Protein AF-A0A101CU79-F1 (afdb_monomer_lite)

Radius of gyration: 35.89 Å; chains: 1; bounding box: 57×27×104 Å

Foldseek 3Di:
DPPDQLQLLQVLLHDVGHSVNSVVQVPDPDDDVVVLVSSCVSVVNDSVCVVVVDVVVVCVCVQPPDPDPDDRPPPCVPPVDDVVVVVVVVVVVVVVVVVVVVVVVVVVVVVVVVVVD

Sequence (117 aa):
MLGIKQEALAFDLGNDWNQKKISMLEQKDIIEDEILNQISNSLKIPVEAFQNFDEEQAINIISNTFDNGSVGYQKNDTCTFNPIDKIVQLYDEKIALYERMLKEKDEMMVRLEKLIK

Secondary structure (DSSP, 8-state):
--S--HHHHHHHH-TT--HHHHHHHHT-S---HHHHHHHHHHHT--HHHHHT--HHHHHHHHHH---TT----------S--HHHHHHHHHHHHHHHHHHHHHHHHHHHHHHHHHH-

pLDDT: mean 76.83, std 14.25, range [44.34, 95.88]

Structure (mmCIF, N/CA/C/O backbone):
data_AF-A0A101CU79-F1
#
_entry.id   AF-A0A101CU79-F1
#
loop_
_atom_site.group_PDB
_atom_site.id
_atom_site.type_symbol
_atom_site.label_atom_id
_atom_site.label_alt_id
_atom_site.label_comp_id
_atom_site.label_asym_id
_atom_site.label_entity_id
_atom_site.label_seq_id
_atom_site.pdbx_PDB_ins_code
_atom_site.Cartn_x
_atom_site.Cartn_y
_atom_site.Cartn_z
_atom_site.occupancy
_atom_site.B_iso_or_equiv
_atom_site.auth_seq_id
_atom_site.auth_comp_id
_atom_site.auth_asym_id
_atom_site.auth_atom_id
_atom_si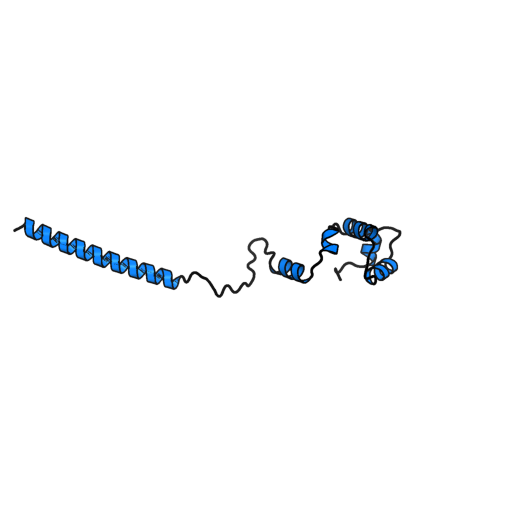te.pdbx_PDB_model_num
ATOM 1 N N . MET A 1 1 ? -4.679 -2.783 23.692 1.00 51.56 1 MET A N 1
ATOM 2 C CA . MET A 1 1 ? -5.644 -1.859 24.336 1.00 51.56 1 MET A CA 1
ATOM 3 C C . MET A 1 1 ? -5.477 -0.479 23.728 1.00 51.56 1 MET A C 1
ATOM 5 O O . MET A 1 1 ? -4.353 0.000 23.680 1.00 51.56 1 MET A O 1
ATOM 9 N N . LEU A 1 2 ? -6.567 0.136 23.266 1.00 59.44 2 LEU A N 1
ATOM 10 C CA . LEU A 1 2 ? -6.634 1.387 22.485 1.00 59.44 2 LEU A CA 1
ATOM 11 C C . LEU A 1 2 ? -6.062 2.659 23.167 1.00 59.44 2 LEU A C 1
ATOM 13 O O . LEU A 1 2 ? -6.338 3.765 22.723 1.00 59.44 2 LEU A O 1
ATOM 17 N N . GLY A 1 3 ? -5.290 2.558 24.253 1.00 63.94 3 GLY A N 1
ATOM 18 C CA . GLY A 1 3 ? -4.742 3.714 24.982 1.00 63.94 3 GLY A CA 1
ATOM 19 C C . GLY A 1 3 ? -5.789 4.580 25.700 1.00 63.94 3 GLY A C 1
ATOM 20 O O . GLY A 1 3 ? -5.436 5.567 26.342 1.00 63.94 3 GLY A O 1
ATOM 21 N N . ILE A 1 4 ? -7.069 4.209 25.621 1.00 75.44 4 ILE A N 1
ATOM 22 C CA . ILE A 1 4 ? -8.187 4.907 26.254 1.00 75.44 4 ILE A CA 1
ATOM 23 C C . ILE A 1 4 ? -8.253 4.501 27.726 1.00 75.44 4 ILE A C 1
ATOM 25 O O . ILE A 1 4 ? -8.246 3.317 28.063 1.00 75.44 4 ILE A O 1
ATOM 29 N N . LYS A 1 5 ? -8.330 5.489 28.624 1.00 81.38 5 LYS A N 1
ATOM 30 C CA . LYS A 1 5 ? -8.552 5.224 30.050 1.00 81.38 5 LYS A CA 1
ATOM 31 C C . LYS A 1 5 ? -9.977 4.702 30.245 1.00 81.38 5 LYS A C 1
ATOM 33 O O . LYS A 1 5 ? -10.925 5.364 29.834 1.00 81.38 5 LYS A O 1
ATOM 38 N N . GLN A 1 6 ? -10.127 3.572 30.938 1.00 80.19 6 GLN A N 1
ATOM 39 C CA . GLN A 1 6 ? -11.432 2.966 31.252 1.00 80.19 6 GLN A CA 1
ATOM 40 C C . GLN A 1 6 ? -12.404 3.952 31.927 1.00 80.19 6 GLN A C 1
ATOM 42 O O . GLN A 1 6 ? -13.607 3.897 31.697 1.00 80.19 6 GLN A O 1
ATOM 47 N N . GLU A 1 7 ? -11.885 4.875 32.741 1.00 81.06 7 GLU A N 1
ATOM 48 C CA . GLU A 1 7 ? -12.666 5.940 33.385 1.00 81.06 7 GLU A CA 1
ATOM 49 C C . GLU A 1 7 ? -13.256 6.937 32.380 1.00 81.06 7 GLU A C 1
ATOM 51 O O . GLU A 1 7 ? -14.395 7.364 32.547 1.00 81.06 7 GLU A O 1
ATOM 56 N N . ALA A 1 8 ? -12.507 7.282 31.327 1.00 82.06 8 ALA A N 1
ATOM 57 C CA . ALA A 1 8 ? -12.978 8.182 30.277 1.00 82.06 8 ALA A CA 1
ATOM 58 C C . ALA A 1 8 ? -14.073 7.511 29.440 1.00 82.06 8 ALA A C 1
ATOM 60 O O . ALA A 1 8 ? -15.125 8.098 29.224 1.00 82.06 8 ALA A O 1
ATOM 61 N N . LEU A 1 9 ? -13.874 6.239 29.075 1.00 81.38 9 LEU A N 1
ATOM 62 C CA . LEU A 1 9 ? -14.886 5.471 28.347 1.00 81.38 9 LEU A CA 1
ATOM 63 C C . LEU A 1 9 ? -16.179 5.314 29.161 1.00 81.38 9 LEU A C 1
ATOM 65 O O . LEU A 1 9 ? -17.272 5.464 28.627 1.00 81.38 9 LEU A O 1
ATOM 69 N N . ALA A 1 10 ? -16.063 5.047 30.464 1.00 83.81 10 ALA A N 1
ATOM 70 C CA . ALA A 1 10 ? -17.219 4.987 31.351 1.00 83.81 10 ALA A CA 1
ATOM 71 C C . ALA A 1 10 ? -17.964 6.328 31.422 1.00 83.81 10 ALA A C 1
ATOM 73 O O . ALA A 1 10 ? -19.190 6.341 31.403 1.00 83.81 10 ALA A O 1
ATOM 74 N N . PHE A 1 11 ? -17.234 7.445 31.475 1.00 82.94 11 PHE A N 1
ATOM 75 C CA . PHE A 1 11 ? -17.829 8.780 31.477 1.00 82.94 11 PHE A CA 1
ATOM 76 C C . PHE A 1 11 ? -18.609 9.059 30.186 1.00 82.94 11 PHE A C 1
ATOM 78 O O . PHE A 1 11 ? -19.743 9.533 30.250 1.00 82.94 11 PHE A O 1
ATOM 85 N N . ASP A 1 12 ? -18.046 8.703 29.031 1.00 81.69 12 ASP A N 1
ATOM 86 C CA . ASP A 1 12 ? -18.670 8.952 27.728 1.00 81.69 12 ASP A CA 1
ATOM 87 C C . ASP A 1 12 ? -19.869 8.027 27.444 1.00 81.69 12 ASP A C 1
ATOM 89 O O . ASP A 1 12 ? -20.786 8.411 26.718 1.00 81.69 12 ASP A O 1
ATOM 93 N N . LEU A 1 13 ? -19.894 6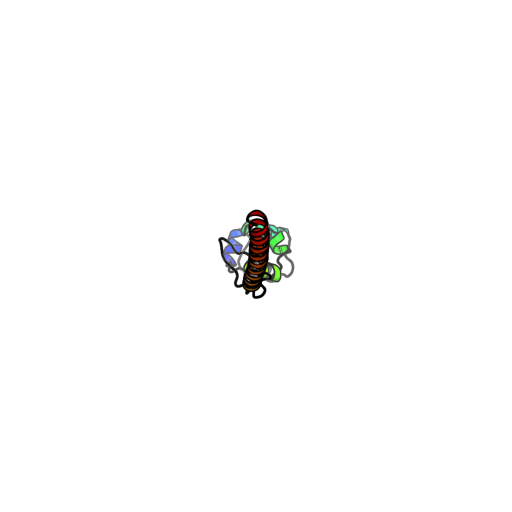.824 28.027 1.00 81.44 13 LEU A N 1
ATOM 94 C CA . LEU A 1 13 ? -21.040 5.906 27.968 1.00 81.44 13 LEU A CA 1
ATOM 95 C C . LEU A 1 13 ? -22.176 6.299 28.932 1.00 81.44 13 LEU A C 1
ATOM 97 O O . LEU A 1 13 ? -23.298 5.806 28.802 1.00 81.44 13 LEU A O 1
ATOM 101 N N . GLY A 1 14 ? -21.909 7.207 29.875 1.00 79.62 14 GLY A N 1
ATOM 102 C CA . GLY A 1 14 ? -22.894 7.804 30.774 1.00 79.62 14 GLY A CA 1
ATOM 103 C C . GLY A 1 14 ? -22.908 7.230 32.193 1.00 79.62 14 GLY A C 1
ATOM 104 O O . GLY A 1 14 ? -22.165 6.321 32.548 1.00 79.62 14 GLY A O 1
ATOM 105 N N . ASN A 1 15 ? -23.797 7.775 33.029 1.00 71.69 15 ASN A N 1
ATOM 106 C CA . ASN A 1 15 ? -23.808 7.570 34.487 1.00 71.69 15 ASN A CA 1
ATOM 107 C C . ASN A 1 15 ? -24.008 6.113 34.949 1.00 71.69 15 ASN A C 1
ATOM 109 O O . ASN A 1 15 ? -23.676 5.784 36.089 1.00 71.69 15 ASN A O 1
ATOM 113 N N . ASP A 1 16 ? -24.544 5.241 34.092 1.00 77.31 16 ASP A N 1
ATOM 114 C CA . ASP A 1 16 ? -24.704 3.817 34.396 1.00 77.31 16 ASP A CA 1
ATOM 115 C C . ASP A 1 16 ? -23.407 3.019 34.218 1.00 77.31 16 ASP A C 1
ATOM 117 O O . ASP A 1 16 ? -23.307 1.885 34.705 1.00 77.31 16 ASP A O 1
ATOM 121 N N . TRP A 1 17 ? -22.399 3.598 33.568 1.00 82.25 17 TRP A N 1
ATOM 122 C CA . TRP A 1 17 ? -21.105 2.986 33.323 1.00 82.25 17 TRP A CA 1
ATOM 123 C C . TRP A 1 17 ? -20.065 3.484 34.324 1.00 82.25 17 TRP A C 1
ATOM 125 O O . TRP A 1 17 ? -20.001 4.646 34.707 1.00 82.25 17 TRP A O 1
ATOM 135 N N . ASN A 1 18 ? -19.233 2.560 34.797 1.00 84.62 18 ASN A N 1
ATOM 136 C CA . ASN A 1 18 ? -18.121 2.859 35.691 1.00 84.62 18 ASN A CA 1
ATOM 137 C C . ASN A 1 18 ? -16.922 1.986 35.318 1.00 84.62 18 ASN A C 1
ATOM 139 O O . ASN A 1 18 ? -17.076 0.971 34.636 1.00 84.62 18 ASN A O 1
ATOM 143 N N . GLN A 1 19 ? -15.734 2.349 35.802 1.00 82.06 19 GLN A N 1
ATOM 144 C CA . GLN A 1 19 ? -14.489 1.647 35.477 1.00 82.06 19 GLN A CA 1
ATOM 145 C C . GLN A 1 19 ? -14.579 0.122 35.704 1.00 82.06 19 GLN A C 1
ATOM 147 O O . GLN A 1 19 ? -14.092 -0.656 34.887 1.00 82.06 19 GLN A O 1
ATOM 152 N N . LYS A 1 20 ? -15.254 -0.325 36.777 1.00 82.88 20 LYS A N 1
ATOM 153 C CA . LYS A 1 20 ? -15.429 -1.758 37.070 1.00 82.88 20 LYS A CA 1
ATOM 154 C C . LYS A 1 20 ? -16.305 -2.459 36.031 1.00 82.88 20 LYS A C 1
ATOM 156 O O . LYS A 1 20 ? -15.958 -3.554 35.605 1.00 82.88 20 LYS A O 1
ATOM 161 N N . LYS A 1 21 ? -17.414 -1.840 35.612 1.00 83.62 21 LYS A N 1
ATOM 162 C CA . LYS A 1 21 ? -18.290 -2.378 34.559 1.00 83.62 21 LYS A CA 1
ATOM 163 C C . LYS A 1 21 ? -17.566 -2.480 33.217 1.00 83.62 21 LYS A C 1
ATOM 165 O O . LYS A 1 21 ? -17.724 -3.490 32.546 1.00 83.62 21 LYS A O 1
ATOM 170 N N . ILE A 1 22 ? -16.736 -1.493 32.869 1.00 84.38 22 ILE A N 1
ATOM 171 C CA . ILE A 1 22 ? -15.900 -1.540 31.657 1.00 84.38 22 ILE A CA 1
ATOM 172 C C . ILE A 1 22 ? -14.882 -2.676 31.742 1.00 84.38 22 ILE A C 1
ATOM 174 O O . ILE A 1 22 ? -14.786 -3.473 30.819 1.00 84.38 22 ILE A O 1
ATOM 178 N N . SER A 1 23 ? -14.194 -2.827 32.876 1.00 84.38 23 SER A N 1
ATOM 179 C CA . SER A 1 23 ? -13.252 -3.935 33.066 1.00 84.38 23 SER A CA 1
ATOM 180 C C . SER A 1 23 ? -13.928 -5.308 32.978 1.00 84.38 23 SER A C 1
ATOM 182 O O . SER A 1 23 ? -13.334 -6.238 32.440 1.00 84.38 23 SER A O 1
ATOM 184 N N . MET A 1 24 ? -15.160 -5.447 33.478 1.00 84.06 24 MET A N 1
ATOM 185 C CA . MET A 1 24 ? -15.945 -6.674 33.306 1.00 84.06 24 MET A CA 1
ATOM 186 C C . MET A 1 24 ? -16.365 -6.889 31.852 1.00 84.06 24 MET A C 1
ATOM 188 O O . MET A 1 24 ? -16.440 -8.031 31.412 1.00 84.06 24 MET A O 1
ATOM 192 N N . LEU A 1 25 ? -16.646 -5.814 31.114 1.00 84.94 25 LEU A N 1
ATOM 193 C CA . LEU A 1 25 ? -16.998 -5.884 29.701 1.00 84.94 25 LEU A CA 1
ATOM 194 C C . LEU A 1 25 ? -15.816 -6.357 28.847 1.00 84.94 25 LEU A C 1
ATOM 196 O O . LEU A 1 25 ? -15.993 -7.228 28.010 1.00 84.94 25 LEU A O 1
ATOM 200 N N . GLU A 1 26 ? -14.615 -5.835 29.100 1.00 79.62 26 GLU A N 1
ATOM 201 C CA . GLU A 1 26 ? -13.379 -6.223 28.400 1.00 79.62 26 GLU A CA 1
ATOM 202 C C . GLU A 1 26 ? -12.990 -7.693 28.624 1.00 79.62 26 GLU A C 1
ATOM 204 O O . GLU A 1 26 ? -12.255 -8.262 27.826 1.00 79.62 26 GLU A O 1
ATOM 209 N N . GLN A 1 27 ? -13.461 -8.305 29.715 1.00 81.00 27 GLN A N 1
ATOM 210 C CA . GLN A 1 27 ? -13.229 -9.720 30.024 1.00 81.00 27 GLN A CA 1
ATOM 211 C C . GLN A 1 27 ? -14.271 -10.656 29.402 1.00 81.00 27 GLN A C 1
ATOM 213 O O . GLN A 1 27 ? -14.115 -11.872 29.494 1.00 81.00 27 GLN A O 1
ATOM 218 N N . LYS A 1 28 ? -15.357 -10.126 28.829 1.00 82.88 28 LYS A N 1
ATOM 219 C CA . LYS A 1 28 ? -16.371 -10.943 28.164 1.00 82.88 28 LYS A CA 1
ATOM 220 C C . LYS A 1 28 ? -15.954 -11.219 26.725 1.00 82.88 28 LYS A C 1
ATOM 222 O O . LYS A 1 28 ? -15.671 -10.292 25.976 1.00 82.88 28 LYS A O 1
ATOM 227 N N . ASP A 1 29 ? -16.041 -12.483 26.324 1.00 73.50 29 ASP A N 1
ATOM 228 C CA . ASP A 1 29 ? -15.788 -12.895 24.938 1.00 73.50 29 ASP A CA 1
ATOM 229 C C . ASP A 1 29 ? -16.889 -12.430 23.969 1.00 73.50 29 ASP A C 1
ATOM 231 O O . ASP A 1 29 ? -16.648 -12.259 22.778 1.00 73.50 29 ASP A O 1
ATOM 235 N N . ILE A 1 30 ? -18.114 -12.238 24.474 1.00 79.69 30 ILE A N 1
ATOM 236 C CA . ILE A 1 30 ? -19.283 -11.826 23.689 1.00 79.69 30 ILE A CA 1
ATOM 237 C C . ILE A 1 30 ? -19.917 -10.606 24.354 1.00 79.69 30 ILE A C 1
ATOM 239 O O . ILE A 1 30 ? -20.260 -10.631 25.541 1.00 79.69 30 ILE A O 1
ATOM 243 N N . ILE A 1 31 ? -20.089 -9.546 23.569 1.00 84.56 31 ILE A N 1
ATOM 244 C CA . ILE A 1 31 ? -20.735 -8.295 23.970 1.00 84.56 31 ILE A CA 1
ATOM 245 C C . ILE A 1 31 ? -22.066 -8.185 23.219 1.00 84.56 31 ILE A C 1
ATOM 247 O O . ILE A 1 31 ? -22.152 -8.525 22.044 1.00 84.56 31 ILE A O 1
ATOM 251 N N . GLU A 1 32 ? -23.108 -7.732 23.913 1.00 84.38 32 GLU A N 1
ATOM 252 C CA . GLU A 1 32 ? -24.437 -7.504 23.337 1.00 84.38 32 GLU A CA 1
ATOM 253 C C . GLU A 1 32 ? -24.412 -6.328 22.345 1.00 84.38 32 GLU A C 1
ATOM 255 O O . GLU A 1 32 ? -23.803 -5.290 22.622 1.00 84.38 32 GLU A O 1
ATOM 260 N N . ASP A 1 33 ? -25.121 -6.453 21.219 1.00 82.62 33 ASP A N 1
ATOM 261 C CA . ASP A 1 33 ? -25.124 -5.439 20.153 1.00 82.62 33 ASP A CA 1
ATOM 262 C C . ASP A 1 33 ? -25.596 -4.059 20.634 1.00 82.62 33 ASP A C 1
ATOM 264 O O . ASP A 1 33 ? -25.100 -3.037 20.162 1.00 82.62 33 ASP A O 1
ATOM 268 N N . GLU A 1 34 ? -26.524 -3.986 21.593 1.00 83.44 34 GLU A N 1
ATOM 269 C CA . GLU A 1 34 ? -26.963 -2.707 22.173 1.00 83.44 34 GLU A CA 1
ATOM 270 C C . GLU A 1 34 ? -25.807 -1.960 22.851 1.00 83.44 34 GLU A C 1
ATOM 272 O O . GLU A 1 34 ? -25.651 -0.750 22.673 1.00 83.44 34 GLU A O 1
ATOM 277 N N . ILE A 1 35 ? -24.954 -2.684 23.579 1.00 83.38 35 ILE A N 1
ATOM 278 C CA . ILE A 1 35 ? -23.780 -2.120 24.250 1.00 83.38 35 ILE A CA 1
ATOM 279 C C . ILE A 1 35 ? -22.718 -1.746 23.213 1.00 83.38 35 ILE A C 1
ATOM 281 O O . ILE A 1 35 ? -22.120 -0.673 23.298 1.00 83.38 35 ILE A O 1
ATOM 285 N N . LEU A 1 36 ? -22.509 -2.592 22.202 1.00 83.94 36 LEU A N 1
ATOM 286 C CA . LEU A 1 36 ? -21.561 -2.314 21.124 1.00 83.94 36 LEU A CA 1
ATOM 287 C C . LEU A 1 36 ? -21.942 -1.043 20.346 1.00 83.94 36 LEU A C 1
ATOM 289 O O . LEU A 1 36 ? -21.082 -0.213 20.059 1.00 83.94 36 LEU A O 1
ATOM 293 N N . ASN A 1 37 ? -23.237 -0.840 20.087 1.00 83.50 37 ASN A N 1
ATOM 294 C CA . ASN A 1 37 ? -23.774 0.385 19.490 1.00 83.50 37 ASN A CA 1
ATOM 295 C C . ASN A 1 37 ? -23.519 1.620 20.367 1.00 83.50 37 ASN A C 1
ATOM 297 O O . ASN A 1 37 ? -23.140 2.676 19.856 1.00 83.50 37 ASN A O 1
ATOM 301 N N . GLN A 1 38 ? -23.696 1.506 21.687 1.00 83.56 38 GLN A N 1
ATOM 302 C CA . GLN A 1 38 ? -23.393 2.597 22.621 1.00 83.56 38 GLN A CA 1
ATOM 303 C C . GLN A 1 38 ? -21.903 2.966 22.594 1.00 83.56 38 GLN A C 1
ATOM 305 O O . GLN A 1 38 ? -21.569 4.150 22.519 1.00 83.56 38 GLN A O 1
ATOM 310 N N . ILE A 1 39 ? -21.013 1.969 22.575 1.00 82.88 39 ILE A N 1
ATOM 311 C CA . ILE A 1 39 ? -19.558 2.163 22.480 1.00 82.88 39 ILE A CA 1
ATOM 312 C C . ILE A 1 39 ? -19.174 2.793 21.139 1.00 82.88 39 ILE A C 1
ATOM 314 O O . ILE A 1 39 ? -18.415 3.760 21.117 1.00 82.88 39 ILE A O 1
ATOM 318 N N . SER A 1 40 ? -19.746 2.307 20.038 1.00 84.12 40 SER A N 1
ATOM 319 C CA . SER A 1 40 ? -19.574 2.870 18.694 1.00 84.12 40 SER A CA 1
ATOM 320 C C . SER A 1 40 ? -19.937 4.353 18.646 1.00 84.12 40 SER A C 1
ATOM 322 O O . SER A 1 40 ? -19.147 5.179 18.187 1.00 84.12 40 SER A O 1
ATOM 324 N N . ASN A 1 41 ? -21.097 4.720 19.195 1.00 83.94 41 ASN A N 1
ATOM 325 C CA . ASN A 1 41 ? -21.559 6.107 19.229 1.00 83.94 41 ASN A CA 1
ATOM 326 C C . ASN A 1 41 ? -20.676 7.002 20.108 1.00 83.94 41 ASN A C 1
ATOM 328 O O . ASN A 1 41 ? -20.388 8.139 19.735 1.00 83.94 41 ASN A O 1
ATOM 332 N N . SER A 1 42 ? -20.237 6.483 21.255 1.00 83.75 42 SER A N 1
ATOM 333 C CA . SER A 1 42 ? -19.361 7.185 22.195 1.00 83.75 42 SER A CA 1
ATOM 334 C C . SER A 1 42 ? -17.977 7.455 21.587 1.00 83.75 42 SER A C 1
ATOM 336 O O . SER A 1 42 ? -17.510 8.595 21.577 1.00 83.75 42 SER A O 1
ATOM 338 N N . LEU A 1 43 ? -17.362 6.436 20.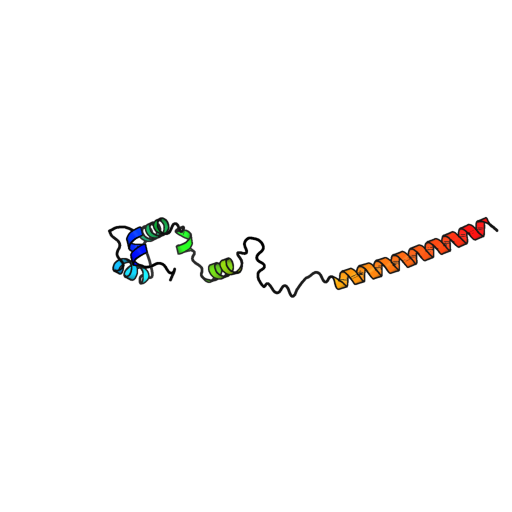981 1.00 80.50 43 LEU A N 1
ATOM 339 C CA . LEU A 1 43 ? -16.040 6.529 20.355 1.00 80.50 43 LEU A CA 1
ATOM 340 C C . LEU A 1 43 ? -16.073 7.119 18.940 1.00 80.50 43 LEU A C 1
ATOM 342 O O . LEU A 1 43 ? -15.019 7.417 18.381 1.00 80.50 43 LEU A O 1
ATOM 346 N N . LYS A 1 44 ? -17.271 7.303 18.367 1.00 78.94 44 LYS A N 1
ATOM 347 C CA . LYS A 1 44 ? -17.501 7.687 16.964 1.00 78.94 44 LYS A CA 1
ATOM 348 C C . LYS A 1 44 ? -16.800 6.751 15.974 1.00 78.94 44 LYS A C 1
ATOM 350 O O . LYS A 1 44 ? -16.330 7.186 14.924 1.00 78.94 44 LYS A O 1
ATOM 355 N N . ILE A 1 45 ? -16.726 5.471 16.323 1.00 79.12 45 ILE A N 1
ATOM 356 C CA . ILE A 1 45 ? -16.159 4.404 15.496 1.00 79.12 45 ILE A CA 1
ATOM 357 C C . ILE A 1 45 ? -17.329 3.522 15.057 1.00 79.12 45 ILE A C 1
ATOM 359 O O . ILE A 1 45 ? -18.064 3.091 15.935 1.00 79.12 45 ILE A O 1
ATOM 363 N N . PRO A 1 46 ? -17.518 3.239 13.758 1.00 79.62 46 PRO A N 1
ATOM 364 C CA . PRO A 1 46 ? -18.620 2.401 13.288 1.00 79.62 46 PRO A CA 1
ATOM 365 C C . PRO A 1 46 ? -18.608 1.009 13.939 1.00 79.62 46 PRO A C 1
ATOM 367 O O . PRO A 1 46 ? -17.544 0.422 14.137 1.00 79.62 46 PRO A O 1
ATOM 370 N N . VAL A 1 47 ? -19.790 0.460 14.239 1.00 80.44 47 VAL A N 1
ATOM 371 C CA . VAL A 1 47 ? -19.961 -0.882 14.836 1.00 80.44 47 VAL A CA 1
ATOM 372 C C . VAL A 1 47 ? -19.263 -1.950 13.996 1.00 80.44 47 VAL A C 1
ATOM 374 O O . VAL A 1 47 ? -18.624 -2.861 14.526 1.00 80.44 47 VAL A O 1
ATOM 377 N N . GLU A 1 48 ? -19.317 -1.787 12.675 1.00 73.38 48 GLU A N 1
ATOM 378 C CA . GLU A 1 48 ? -18.688 -2.662 11.697 1.00 73.38 48 GLU A CA 1
ATOM 379 C C . GLU A 1 48 ? -17.168 -2.727 11.871 1.00 73.38 48 GLU A C 1
ATOM 381 O O . GLU A 1 48 ? -16.578 -3.752 11.544 1.00 73.38 48 GLU A O 1
ATOM 386 N N . ALA A 1 49 ? -16.526 -1.680 12.401 1.00 73.25 49 ALA A N 1
ATOM 387 C CA . ALA A 1 49 ? -15.089 -1.689 12.661 1.00 73.25 49 ALA A CA 1
ATOM 388 C C . ALA A 1 49 ? -14.714 -2.537 13.881 1.00 73.25 49 ALA A C 1
ATOM 390 O O . ALA A 1 49 ? -13.599 -3.042 13.925 1.00 73.25 49 ALA A O 1
ATOM 391 N N . PHE A 1 50 ? -15.622 -2.725 14.845 1.00 77.31 50 PHE A N 1
ATOM 392 C CA . PHE A 1 50 ? -15.410 -3.654 15.959 1.00 77.31 50 PHE A CA 1
ATOM 393 C C . PHE A 1 50 ? -15.714 -5.099 15.554 1.00 77.31 50 PHE A C 1
ATOM 395 O O . PHE A 1 50 ? -15.000 -6.011 15.956 1.00 77.31 50 PHE A O 1
ATOM 402 N N . GLN A 1 51 ? -16.755 -5.309 14.740 1.00 75.38 51 GLN A N 1
ATOM 403 C CA . GLN A 1 51 ? -17.152 -6.642 14.271 1.00 75.38 51 GLN A CA 1
ATOM 404 C C . GLN A 1 51 ? -16.196 -7.208 13.214 1.00 75.38 51 GLN A C 1
ATOM 406 O O . GLN A 1 51 ? -15.909 -8.401 13.226 1.00 75.38 51 GLN A O 1
ATOM 411 N N . ASN A 1 52 ? -15.684 -6.359 12.319 1.00 71.50 52 ASN A N 1
ATOM 412 C CA . ASN A 1 52 ? -14.729 -6.735 11.274 1.00 71.50 52 ASN A CA 1
ATOM 413 C C . ASN A 1 52 ? -13.292 -6.339 11.643 1.00 71.50 52 ASN A C 1
ATOM 415 O O . ASN A 1 52 ? -12.480 -6.080 10.755 1.00 71.50 52 ASN A O 1
ATOM 419 N N . PHE A 1 53 ? -12.981 -6.232 12.940 1.00 69.44 53 PHE A N 1
ATOM 420 C CA . PHE A 1 53 ? -11.629 -5.918 13.383 1.00 69.44 53 PHE A CA 1
ATOM 421 C C . PHE A 1 53 ? -10.697 -7.094 13.074 1.00 69.44 53 PHE A C 1
ATOM 423 O O . PHE A 1 53 ? -10.635 -8.072 13.816 1.00 69.44 53 PHE A O 1
ATOM 430 N N . ASP A 1 54 ? -9.975 -6.990 11.965 1.00 68.56 54 ASP A N 1
ATOM 431 C CA . ASP A 1 54 ? -8.898 -7.896 11.589 1.00 68.56 54 ASP A CA 1
ATOM 432 C C . ASP A 1 54 ? -7.562 -7.184 11.844 1.00 68.56 54 ASP A C 1
ATOM 434 O O . ASP A 1 54 ? -7.215 -6.202 11.179 1.00 68.56 54 ASP A O 1
ATOM 438 N N . GLU A 1 55 ? -6.828 -7.660 12.853 1.00 63.69 55 GLU A N 1
ATOM 439 C CA . GLU A 1 55 ? -5.542 -7.094 13.268 1.00 63.69 55 GLU A CA 1
ATOM 440 C C . GLU A 1 55 ? -4.517 -7.120 12.121 1.00 63.69 55 GLU A C 1
ATOM 442 O O . GLU A 1 55 ? -3.765 -6.158 11.946 1.00 63.69 55 GLU A O 1
ATOM 447 N N . GLU A 1 56 ? -4.534 -8.152 11.271 1.00 58.88 56 GLU A N 1
ATOM 448 C CA . GLU A 1 56 ? -3.625 -8.254 10.126 1.00 58.88 56 GLU A CA 1
ATOM 449 C C . GLU A 1 56 ? -3.993 -7.262 9.015 1.00 58.88 56 GLU A C 1
ATOM 451 O O . GLU A 1 56 ? -3.107 -6.654 8.399 1.00 58.88 56 GLU A O 1
ATOM 456 N N . GLN A 1 57 ? -5.287 -7.030 8.770 1.00 59.94 57 GLN A N 1
ATOM 457 C CA . GLN A 1 57 ? -5.727 -5.979 7.844 1.00 59.94 57 GLN A CA 1
ATOM 458 C C . GLN A 1 57 ? -5.433 -4.582 8.383 1.00 59.94 57 GLN A C 1
ATOM 460 O O . GLN A 1 57 ? -4.988 -3.724 7.620 1.00 59.94 57 GLN A O 1
ATOM 465 N N . ALA A 1 58 ? -5.620 -4.344 9.681 1.00 58.09 58 ALA A N 1
ATOM 466 C CA . ALA A 1 58 ? -5.301 -3.064 10.303 1.00 58.09 58 ALA A CA 1
ATOM 467 C C . ALA A 1 58 ? -3.798 -2.754 10.199 1.00 58.09 58 ALA A C 1
ATOM 469 O O . ALA A 1 58 ? -3.432 -1.642 9.818 1.00 58.09 58 ALA A O 1
ATOM 470 N N . ILE A 1 59 ? -2.924 -3.738 10.443 1.00 57.31 59 ILE A N 1
ATOM 471 C CA . ILE A 1 59 ? -1.471 -3.593 10.259 1.00 57.31 59 ILE A CA 1
ATOM 472 C C . ILE A 1 59 ? -1.137 -3.312 8.791 1.00 57.31 59 ILE A C 1
ATOM 474 O O . ILE A 1 59 ? -0.350 -2.407 8.512 1.00 57.31 59 ILE A O 1
ATOM 478 N N . ASN A 1 60 ? -1.757 -4.023 7.843 1.00 58.72 60 ASN A N 1
ATOM 479 C CA . ASN A 1 60 ? -1.547 -3.774 6.417 1.00 58.72 60 ASN A CA 1
ATOM 480 C C . ASN A 1 60 ? -2.006 -2.373 5.999 1.00 58.72 60 ASN A C 1
ATOM 482 O O . ASN A 1 60 ? -1.285 -1.700 5.270 1.00 58.72 60 ASN A O 1
ATOM 486 N N . ILE A 1 61 ? -3.161 -1.896 6.460 1.00 58.56 61 ILE A N 1
ATOM 487 C CA . ILE A 1 61 ? -3.657 -0.557 6.124 1.00 58.56 61 ILE A CA 1
ATOM 488 C C . ILE A 1 61 ? -2.783 0.516 6.779 1.00 58.56 61 ILE A C 1
ATOM 490 O O . ILE A 1 61 ? -2.379 1.448 6.094 1.00 58.56 61 ILE A O 1
ATOM 494 N N . ILE A 1 62 ? -2.405 0.381 8.053 1.00 59.69 62 ILE A N 1
ATOM 495 C CA . ILE A 1 62 ? -1.499 1.330 8.729 1.00 59.69 62 ILE A CA 1
ATOM 496 C C . ILE A 1 62 ? -0.119 1.341 8.057 1.00 59.69 62 ILE A C 1
ATOM 498 O O . ILE A 1 62 ? 0.480 2.400 7.893 1.00 59.69 62 ILE A O 1
ATOM 502 N N . SER A 1 63 ? 0.370 0.180 7.614 1.00 57.22 63 SER A N 1
ATOM 503 C CA . SER A 1 63 ? 1.647 0.065 6.907 1.00 57.22 63 SER A CA 1
ATOM 504 C C . SER A 1 63 ? 1.598 0.571 5.460 1.00 57.22 63 SER A C 1
ATOM 506 O O . SER A 1 63 ? 2.661 0.848 4.907 1.00 57.22 63 SER A O 1
ATOM 508 N N . ASN A 1 64 ? 0.418 0.658 4.832 1.00 49.47 64 ASN A N 1
ATOM 509 C CA . ASN A 1 64 ? 0.269 1.021 3.415 1.00 49.47 64 ASN A CA 1
ATOM 510 C C . ASN A 1 64 ? -0.500 2.333 3.168 1.00 49.47 64 ASN A C 1
ATOM 512 O O . ASN A 1 64 ? -0.588 2.773 2.022 1.00 49.47 64 ASN A O 1
ATOM 516 N N . THR A 1 65 ? -1.054 2.977 4.199 1.00 53.38 65 THR A N 1
ATOM 517 C CA . THR A 1 65 ? -1.732 4.275 4.060 1.00 53.38 65 THR A CA 1
ATOM 518 C C . THR A 1 65 ? -0.692 5.385 4.085 1.00 53.38 65 THR A C 1
ATOM 520 O O . THR A 1 65 ? -0.342 5.928 5.131 1.00 53.38 65 THR A O 1
ATOM 523 N N . PHE A 1 66 ? -0.177 5.697 2.903 1.00 57.47 66 PHE A N 1
ATOM 524 C CA . PHE A 1 66 ? 0.726 6.812 2.672 1.00 57.47 66 PHE A CA 1
ATOM 525 C C . PHE A 1 66 ? -0.083 8.045 2.257 1.00 57.47 66 PHE A C 1
ATOM 527 O O . PHE A 1 66 ? -0.664 8.064 1.173 1.00 57.47 66 PHE A O 1
ATOM 534 N N . ASP A 1 67 ? -0.127 9.074 3.105 1.00 52.69 67 ASP A N 1
ATOM 535 C CA . ASP A 1 67 ? -0.662 10.391 2.738 1.00 52.69 67 ASP A CA 1
ATOM 536 C C . ASP A 1 67 ? 0.475 11.357 2.351 1.00 52.69 67 ASP A C 1
ATOM 538 O O . ASP A 1 67 ? 1.598 11.282 2.861 1.00 52.69 67 ASP A O 1
ATOM 542 N N . ASN A 1 68 ? 0.174 12.266 1.427 1.00 44.34 68 ASN A N 1
ATOM 543 C CA . ASN A 1 68 ? 0.975 13.429 1.049 1.00 44.34 68 ASN A CA 1
ATOM 544 C C . ASN A 1 68 ? 2.454 13.149 0.695 1.00 44.34 68 ASN A C 1
ATOM 546 O O . ASN A 1 68 ? 3.377 13.762 1.231 1.00 44.34 68 ASN A O 1
ATOM 550 N N . GLY A 1 69 ? 2.691 12.221 -0.239 1.00 53.50 69 GLY A N 1
ATOM 551 C CA . GLY A 1 69 ? 4.031 11.969 -0.791 1.00 53.50 69 GLY A CA 1
ATOM 552 C C . GLY A 1 69 ? 4.946 11.133 0.105 1.00 53.50 69 GLY A C 1
ATOM 553 O O . GLY A 1 69 ? 6.157 11.096 -0.116 1.00 53.50 69 GLY A O 1
ATOM 554 N N . SER A 1 70 ? 4.391 10.447 1.104 1.00 53.19 70 SER A N 1
ATOM 555 C CA . SER A 1 70 ? 5.145 9.467 1.875 1.00 53.19 70 SER A CA 1
ATOM 556 C C . SER A 1 70 ? 5.431 8.225 1.017 1.00 53.19 70 SER A C 1
ATOM 558 O O . SER A 1 70 ? 4.546 7.581 0.466 1.00 53.19 70 SER A O 1
ATOM 560 N N . VAL A 1 71 ? 6.715 7.919 0.845 1.00 54.94 71 VAL A N 1
ATOM 561 C CA . VAL A 1 71 ? 7.186 6.721 0.148 1.00 54.94 71 VAL A CA 1
ATOM 562 C C . VAL A 1 71 ? 7.471 5.687 1.225 1.00 54.94 71 VAL A C 1
ATOM 564 O O . VAL A 1 71 ? 8.409 5.845 2.008 1.00 54.94 71 VAL A O 1
ATOM 567 N N . GLY A 1 72 ? 6.657 4.633 1.290 1.00 51.91 72 GLY A N 1
ATOM 568 C CA . GLY A 1 72 ? 7.042 3.435 2.023 1.00 51.91 72 GLY A CA 1
ATOM 569 C C . GLY A 1 72 ? 8.381 2.947 1.500 1.00 51.91 72 GLY A C 1
ATOM 570 O O . GLY A 1 72 ? 8.627 3.010 0.296 1.00 51.91 72 GLY A O 1
ATOM 571 N N . TYR A 1 73 ? 9.240 2.434 2.378 1.00 49.69 73 TYR A N 1
ATOM 572 C CA . TYR A 1 73 ? 10.434 1.674 1.995 1.00 49.69 73 TYR A CA 1
ATOM 573 C C . TYR A 1 73 ? 10.023 0.348 1.308 1.00 49.69 73 TYR A C 1
ATOM 575 O O . TYR A 1 73 ? 10.445 -0.739 1.689 1.00 49.69 73 TYR A O 1
ATOM 583 N N . GLN A 1 74 ? 9.184 0.406 0.269 1.00 51.47 74 GLN A N 1
ATOM 584 C CA . GLN A 1 74 ? 9.158 -0.604 -0.764 1.00 51.47 74 GLN A CA 1
ATOM 585 C C . GLN A 1 74 ? 10.489 -0.475 -1.477 1.00 51.47 74 GLN A C 1
ATOM 587 O O . GLN A 1 74 ? 10.700 0.375 -2.344 1.00 51.47 74 GLN A O 1
ATOM 592 N N . LYS A 1 75 ? 11.409 -1.338 -1.068 1.00 50.66 75 LYS A N 1
ATOM 593 C CA . LYS A 1 75 ? 12.569 -1.676 -1.861 1.00 50.66 75 LYS A CA 1
ATOM 594 C C . LYS A 1 75 ? 12.038 -2.344 -3.134 1.00 50.66 75 LYS A C 1
ATOM 596 O O . LYS A 1 75 ? 11.949 -3.564 -3.225 1.00 50.66 75 LYS A O 1
ATOM 601 N N . ASN A 1 76 ? 11.598 -1.528 -4.091 1.00 51.44 76 ASN A N 1
ATOM 602 C CA . ASN A 1 76 ? 11.286 -1.940 -5.453 1.00 51.44 76 ASN A CA 1
ATOM 603 C C . ASN A 1 76 ? 12.621 -2.259 -6.144 1.00 51.44 76 ASN A C 1
ATOM 605 O O . ASN A 1 76 ? 13.045 -1.586 -7.076 1.00 51.44 76 ASN A O 1
ATOM 609 N N . ASP A 1 77 ? 13.308 -3.291 -5.643 1.00 51.84 77 ASP A N 1
ATOM 610 C CA . ASP A 1 77 ? 14.526 -3.859 -6.233 1.00 51.84 77 ASP A CA 1
ATOM 611 C C . ASP A 1 77 ? 14.233 -4.488 -7.606 1.00 51.84 77 ASP A C 1
ATOM 613 O O . ASP A 1 77 ? 15.141 -4.817 -8.362 1.00 51.84 77 ASP A O 1
ATOM 617 N N . THR A 1 78 ? 12.954 -4.646 -7.943 1.00 54.62 78 THR A N 1
ATOM 618 C CA . THR A 1 78 ? 12.458 -5.093 -9.242 1.00 54.62 78 THR A CA 1
ATOM 619 C C . THR A 1 78 ? 11.754 -3.941 -9.949 1.00 54.62 78 THR A C 1
ATOM 621 O O . THR A 1 78 ? 10.549 -3.948 -10.183 1.00 54.62 78 THR A O 1
ATOM 624 N N . CYS A 1 79 ? 12.525 -2.932 -10.351 1.00 48.53 79 CYS A N 1
ATOM 625 C CA . CYS A 1 79 ? 12.115 -2.134 -11.497 1.00 48.53 79 CYS A CA 1
ATOM 626 C C . CYS A 1 79 ? 12.032 -3.071 -12.714 1.00 48.53 79 CYS A C 1
ATOM 628 O O . CYS A 1 79 ? 13.054 -3.490 -13.248 1.00 48.53 79 CYS A O 1
ATOM 630 N N . THR A 1 80 ? 10.824 -3.363 -13.203 1.00 62.12 80 THR A N 1
ATOM 631 C CA . THR A 1 80 ? 10.588 -4.038 -14.502 1.00 62.12 80 THR A CA 1
ATOM 632 C C . THR A 1 80 ? 11.102 -3.213 -15.693 1.00 62.12 80 THR A C 1
ATOM 634 O O . THR A 1 80 ? 11.033 -3.634 -16.845 1.00 62.12 80 THR A O 1
ATOM 637 N N . PHE A 1 81 ? 11.592 -2.005 -15.417 1.00 65.44 81 PHE A N 1
ATOM 638 C CA . PHE A 1 81 ? 12.188 -1.075 -16.352 1.00 65.44 81 PHE A CA 1
ATOM 639 C C . PHE A 1 81 ? 13.656 -0.877 -15.973 1.00 65.44 81 PHE A C 1
ATOM 641 O O . PHE A 1 81 ? 13.952 -0.187 -15.000 1.00 65.44 81 PHE A O 1
ATOM 648 N N . ASN A 1 82 ? 14.571 -1.477 -16.733 1.00 75.88 82 ASN A N 1
ATOM 649 C CA . ASN A 1 82 ? 15.999 -1.211 -16.613 1.00 75.88 82 ASN A CA 1
ATOM 650 C C . ASN A 1 82 ? 16.365 -0.029 -17.533 1.00 75.88 82 ASN A C 1
ATOM 652 O O . ASN A 1 82 ? 16.362 -0.186 -18.759 1.00 75.88 82 ASN A O 1
ATOM 656 N N . PRO A 1 83 ? 16.682 1.161 -16.988 1.00 77.00 83 PRO A N 1
ATOM 657 C CA . PRO A 1 83 ? 17.011 2.328 -17.802 1.00 77.00 83 PRO A CA 1
ATOM 658 C C . PRO A 1 83 ? 18.252 2.105 -18.671 1.00 77.00 83 PRO A C 1
ATOM 660 O O . PRO A 1 83 ? 18.345 2.678 -19.754 1.00 77.00 83 PRO A O 1
ATOM 663 N N . ILE A 1 84 ? 19.186 1.254 -18.229 1.00 82.88 84 ILE A N 1
ATOM 664 C CA . ILE A 1 84 ? 20.401 0.936 -18.983 1.00 82.88 84 ILE A CA 1
ATOM 665 C C . ILE A 1 84 ? 20.053 0.186 -20.268 1.00 82.88 84 ILE A C 1
ATOM 667 O O . ILE A 1 84 ? 20.552 0.556 -21.327 1.00 82.88 84 ILE A O 1
ATOM 671 N N . ASP A 1 85 ? 19.132 -0.777 -20.211 1.00 82.75 85 ASP A N 1
ATOM 672 C CA . ASP A 1 85 ? 18.708 -1.531 -21.397 1.00 82.75 85 ASP A CA 1
ATOM 673 C C . ASP A 1 85 ? 18.039 -0.614 -22.430 1.00 82.75 85 ASP A C 1
ATOM 675 O O . ASP A 1 85 ? 18.253 -0.755 -23.633 1.00 82.75 85 ASP A O 1
ATOM 679 N N . LYS A 1 86 ? 17.290 0.399 -21.973 1.00 84.81 86 LYS A N 1
ATOM 680 C CA . LYS A 1 86 ? 16.727 1.426 -22.863 1.00 84.81 86 LYS A CA 1
ATOM 681 C C . LYS A 1 86 ? 17.780 2.331 -23.479 1.00 84.81 86 LYS A C 1
ATOM 683 O O . LYS A 1 86 ? 17.654 2.689 -24.647 1.00 84.81 86 LYS A O 1
ATOM 688 N N . ILE A 1 87 ? 18.816 2.685 -22.729 1.00 88.81 87 ILE A N 1
ATOM 689 C CA . ILE A 1 87 ? 19.934 3.464 -23.263 1.00 88.81 87 ILE A CA 1
ATOM 690 C C . ILE A 1 87 ? 20.676 2.653 -24.329 1.00 88.81 87 ILE A C 1
ATOM 692 O O . ILE A 1 87 ? 20.935 3.185 -25.404 1.00 88.81 87 ILE A O 1
ATOM 696 N N . VAL A 1 88 ? 20.963 1.373 -24.074 1.00 91.88 88 VAL A N 1
ATOM 697 C CA . VAL A 1 88 ? 21.606 0.478 -25.051 1.00 91.88 88 VAL A CA 1
ATOM 698 C C . VAL A 1 88 ? 20.765 0.378 -26.326 1.00 91.88 88 VAL A C 1
ATOM 700 O O . VAL A 1 88 ? 21.288 0.627 -27.409 1.00 91.88 88 VAL A O 1
ATOM 703 N N . GLN A 1 89 ? 19.451 0.159 -26.199 1.00 92.12 89 GLN A N 1
ATOM 704 C CA . GLN A 1 89 ? 18.531 0.126 -27.340 1.00 92.12 89 GLN A CA 1
ATOM 705 C C . GLN A 1 89 ? 18.604 1.413 -28.189 1.00 92.12 89 GLN A C 1
ATOM 707 O O . GLN A 1 89 ? 18.664 1.347 -29.416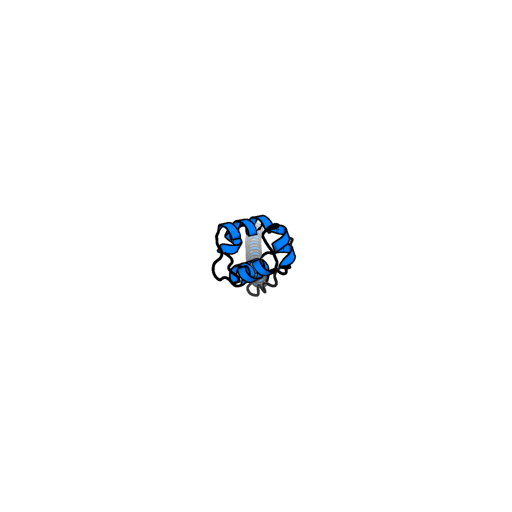 1.00 92.12 89 GLN A O 1
ATOM 712 N N . LEU A 1 90 ? 18.644 2.590 -27.553 1.00 92.81 90 LEU A N 1
ATOM 713 C CA . LEU A 1 90 ? 18.769 3.871 -28.261 1.00 92.81 90 LEU A CA 1
ATOM 714 C C . LEU A 1 90 ? 20.101 4.004 -29.013 1.00 92.81 90 LEU A C 1
ATOM 716 O O . LEU A 1 90 ? 20.136 4.596 -30.094 1.00 92.81 90 LEU A O 1
ATOM 720 N N . TYR A 1 91 ? 21.200 3.478 -28.465 1.00 95.12 91 TYR A N 1
ATOM 721 C CA . TYR A 1 91 ? 22.490 3.471 -29.158 1.00 95.12 91 TYR A CA 1
ATOM 722 C C . TYR A 1 91 ? 22.474 2.551 -30.379 1.00 95.12 91 TYR A C 1
ATOM 724 O O . TYR A 1 91 ? 22.951 2.965 -31.438 1.00 95.12 91 TYR A O 1
ATOM 732 N N . ASP A 1 92 ? 21.879 1.365 -30.268 1.00 94.75 92 ASP A N 1
ATOM 733 C CA . ASP A 1 92 ? 21.756 0.426 -31.386 1.00 94.75 92 ASP A CA 1
ATOM 734 C C . ASP A 1 92 ? 20.898 1.014 -32.520 1.00 94.75 92 ASP A C 1
ATOM 736 O O . ASP A 1 92 ? 21.297 0.999 -33.688 1.00 94.75 92 ASP A O 1
ATOM 740 N N . GLU A 1 93 ? 19.760 1.631 -32.183 1.00 95.00 93 GLU A N 1
ATOM 741 C CA . GLU A 1 93 ? 18.902 2.332 -33.148 1.00 95.00 93 GLU A CA 1
ATOM 742 C C . GLU A 1 93 ? 19.638 3.497 -33.831 1.00 95.00 93 GLU A C 1
ATOM 744 O O . GLU A 1 93 ? 19.521 3.694 -35.046 1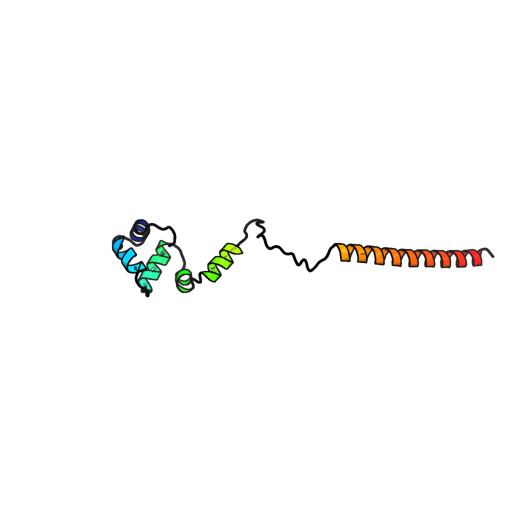.00 95.00 93 GLU A O 1
ATOM 749 N N . LYS A 1 94 ? 20.452 4.246 -33.076 1.00 94.50 94 LYS A N 1
ATOM 750 C CA . LYS A 1 94 ? 21.275 5.342 -33.604 1.00 94.50 94 LYS A CA 1
ATOM 751 C C . LYS A 1 94 ? 22.340 4.838 -34.582 1.00 94.50 94 LYS A C 1
ATOM 753 O O . LYS A 1 94 ? 22.542 5.462 -35.624 1.00 94.50 94 LYS A O 1
ATOM 758 N N . ILE A 1 95 ? 23.022 3.737 -34.263 1.00 95.50 95 ILE A N 1
ATOM 759 C CA . ILE A 1 95 ? 24.038 3.133 -35.140 1.00 95.50 95 ILE A CA 1
ATOM 760 C C . ILE A 1 95 ? 23.386 2.673 -36.448 1.00 95.50 95 ILE A C 1
ATOM 762 O O . ILE A 1 95 ? 23.838 3.071 -37.521 1.00 95.50 95 ILE A O 1
ATOM 766 N N . ALA A 1 96 ? 22.266 1.949 -36.369 1.00 95.12 96 ALA A N 1
ATOM 767 C CA . ALA A 1 96 ? 21.533 1.487 -37.548 1.00 95.12 96 ALA A CA 1
ATOM 768 C C . ALA A 1 96 ? 21.052 2.649 -38.440 1.00 95.12 96 ALA A C 1
ATOM 770 O O . ALA A 1 96 ? 21.070 2.552 -39.671 1.00 95.12 96 ALA A O 1
ATOM 771 N N . LEU A 1 97 ? 20.636 3.770 -37.841 1.00 95.88 97 LEU A N 1
ATOM 772 C CA . LEU A 1 97 ? 20.262 4.972 -38.586 1.00 95.88 97 LEU A CA 1
ATOM 773 C C . LEU A 1 97 ? 21.464 5.590 -39.313 1.00 95.88 97 LEU A C 1
ATOM 775 O O . LEU A 1 97 ? 21.342 5.975 -40.478 1.00 95.88 97 LEU A O 1
ATOM 779 N N . TYR A 1 98 ? 22.624 5.670 -38.657 1.00 94.25 98 TYR A N 1
ATOM 780 C CA . TYR A 1 98 ? 23.836 6.191 -39.289 1.00 94.25 98 TYR A CA 1
ATOM 781 C C . TYR A 1 98 ? 24.307 5.326 -40.454 1.00 94.25 98 TYR A C 1
ATOM 783 O O . TYR A 1 98 ? 24.661 5.878 -41.495 1.00 94.25 98 TYR A O 1
ATOM 791 N N . GLU A 1 99 ? 24.265 4.001 -40.323 1.00 93.88 99 GLU A N 1
ATOM 792 C CA . GLU A 1 99 ? 24.604 3.085 -41.416 1.00 93.88 99 GLU A CA 1
ATOM 793 C C . GLU A 1 99 ? 23.693 3.289 -42.633 1.00 93.88 99 GLU A C 1
ATOM 795 O O . GLU A 1 99 ? 24.171 3.370 -43.766 1.00 93.88 99 GLU A O 1
ATOM 800 N N . ARG A 1 100 ? 22.381 3.452 -42.413 1.00 93.75 100 ARG A N 1
ATOM 801 C CA . ARG A 1 100 ? 21.423 3.747 -43.493 1.00 93.75 100 ARG A CA 1
ATOM 802 C C . ARG A 1 100 ? 21.712 5.080 -44.170 1.00 93.75 100 ARG A C 1
ATOM 804 O O . ARG A 1 100 ? 21.713 5.145 -45.394 1.00 93.75 100 ARG A O 1
ATOM 811 N N . MET A 1 101 ? 21.986 6.122 -43.389 1.00 93.19 101 MET A N 1
ATOM 812 C CA . MET A 1 101 ? 22.278 7.450 -43.928 1.00 93.19 101 MET A CA 1
ATOM 813 C C . MET A 1 101 ? 23.599 7.474 -44.708 1.00 93.19 101 MET A C 1
ATOM 815 O O . MET A 1 101 ? 23.691 8.149 -45.730 1.00 93.19 101 MET A O 1
ATOM 819 N N . LEU A 1 102 ? 24.623 6.746 -44.251 1.00 93.69 102 LEU A N 1
ATOM 820 C CA . LEU A 1 102 ? 25.879 6.593 -44.991 1.00 93.69 102 LEU A CA 1
ATOM 821 C C . LEU A 1 102 ? 25.640 5.892 -46.328 1.00 93.69 102 LEU A C 1
ATOM 823 O O . LEU A 1 102 ? 26.057 6.404 -47.362 1.00 93.69 102 LEU A O 1
ATOM 827 N N . LYS A 1 103 ? 24.874 4.798 -46.324 1.00 93.25 103 LYS A N 1
ATOM 828 C CA . LYS A 1 103 ? 24.512 4.090 -47.552 1.00 93.25 103 LYS A CA 1
ATOM 829 C C . LYS A 1 103 ? 23.732 4.975 -48.530 1.00 93.25 103 LYS A C 1
ATOM 831 O O . LYS A 1 103 ? 24.025 4.977 -49.720 1.00 93.25 103 LYS A O 1
ATOM 836 N N . GLU A 1 104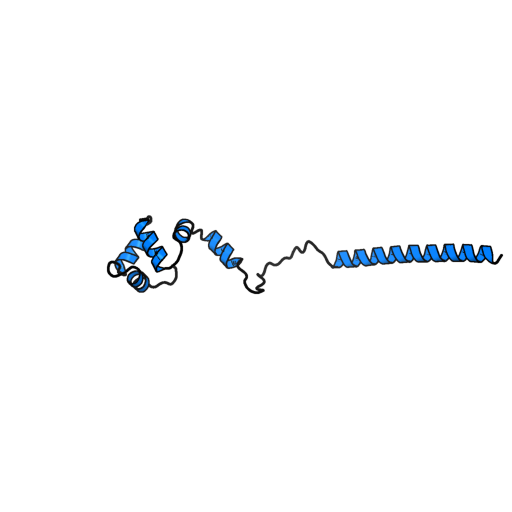 ? 22.764 5.747 -48.040 1.00 92.31 104 GLU A N 1
ATOM 837 C CA . GLU A 1 104 ? 21.997 6.680 -48.872 1.00 92.31 104 GLU A CA 1
ATOM 838 C C . GLU A 1 104 ? 22.894 7.770 -49.477 1.00 92.31 104 GLU A C 1
ATOM 840 O O . GLU A 1 104 ? 22.754 8.111 -50.653 1.00 92.31 104 GLU A O 1
ATOM 845 N N . LYS A 1 105 ? 23.866 8.275 -48.705 1.00 90.56 105 LYS A N 1
ATOM 846 C CA . LYS A 1 105 ? 24.874 9.212 -49.213 1.00 90.56 105 LYS A CA 1
ATOM 847 C C . LYS A 1 105 ? 25.744 8.585 -50.297 1.00 90.56 105 LYS A C 1
ATOM 849 O O . LYS A 1 105 ? 25.934 9.222 -51.329 1.00 90.56 105 LYS A O 1
ATOM 854 N N . ASP A 1 106 ? 26.221 7.358 -50.106 1.00 91.94 106 ASP A N 1
ATOM 855 C CA . ASP A 1 106 ? 27.024 6.653 -51.111 1.00 91.94 106 ASP A CA 1
ATOM 856 C C . ASP A 1 106 ? 26.224 6.432 -52.406 1.00 91.94 106 ASP A C 1
ATOM 858 O O . ASP A 1 106 ? 26.706 6.712 -53.504 1.00 91.94 106 ASP A O 1
ATOM 862 N N . GLU A 1 107 ? 24.960 6.014 -52.298 1.00 92.50 107 GLU A N 1
ATOM 863 C CA . GLU A 1 107 ? 24.064 5.859 -53.449 1.00 92.50 107 GLU A CA 1
ATOM 864 C C . GLU A 1 107 ? 23.810 7.191 -54.173 1.00 92.50 107 GLU A C 1
ATOM 866 O O . GLU A 1 107 ? 23.790 7.238 -55.409 1.00 92.50 107 GLU A O 1
ATOM 871 N N . MET A 1 108 ? 23.631 8.283 -53.425 1.00 90.56 108 MET A N 1
ATOM 872 C CA . MET A 1 108 ? 23.463 9.625 -53.981 1.00 90.56 108 MET A CA 1
ATOM 873 C C . MET A 1 108 ? 24.729 10.095 -54.706 1.00 90.56 108 MET A C 1
ATOM 875 O O . MET A 1 108 ? 24.626 10.618 -55.816 1.00 90.56 108 MET A O 1
ATOM 879 N N . MET A 1 109 ? 25.910 9.861 -54.128 1.00 90.50 109 MET A N 1
ATOM 880 C CA . MET A 1 109 ? 27.196 10.184 -54.750 1.00 90.50 109 MET A CA 1
ATOM 881 C C . MET A 1 109 ? 27.377 9.436 -56.071 1.00 90.50 109 MET A C 1
ATOM 883 O O . MET A 1 109 ? 27.658 10.065 -57.088 1.00 90.50 109 MET A O 1
ATOM 887 N N . VAL A 1 110 ? 27.091 8.129 -56.107 1.00 92.62 110 VAL A N 1
ATOM 888 C CA . VAL A 1 110 ? 27.148 7.331 -57.346 1.00 92.62 110 VAL A CA 1
ATOM 889 C C . VAL A 1 110 ? 26.178 7.861 -58.410 1.00 92.62 110 VAL A C 1
ATOM 891 O O . VAL A 1 110 ? 26.504 7.875 -59.598 1.00 92.62 110 VAL A O 1
ATOM 894 N N . ARG A 1 111 ? 24.971 8.300 -58.024 1.00 90.88 111 ARG A N 1
ATOM 895 C CA . ARG A 1 111 ? 24.021 8.922 -58.967 1.00 90.88 111 ARG A CA 1
ATOM 896 C C . ARG A 1 111 ? 24.555 10.243 -59.516 1.00 90.88 111 ARG A C 1
ATOM 898 O O . ARG A 1 111 ? 24.441 10.466 -60.716 1.00 90.88 111 ARG A O 1
ATOM 905 N N . LEU A 1 112 ? 25.137 11.090 -58.667 1.00 89.19 112 LEU A N 1
ATOM 906 C CA . LEU A 1 112 ? 25.727 12.365 -59.081 1.00 89.19 112 LEU A CA 1
ATOM 907 C C . LEU A 1 112 ? 26.929 12.157 -60.013 1.00 89.19 112 LEU A C 1
ATOM 909 O O . LEU A 1 112 ? 27.004 12.805 -61.052 1.00 89.19 112 LEU A O 1
ATOM 913 N N . GLU A 1 113 ? 27.813 11.205 -59.712 1.00 88.38 113 GLU A N 1
ATOM 914 C CA . GLU A 1 113 ? 28.940 10.846 -60.585 1.00 88.38 113 GLU A CA 1
ATOM 915 C C . GLU A 1 113 ? 28.479 10.398 -61.977 1.00 88.38 113 GLU A C 1
ATOM 917 O O . GLU A 1 113 ? 29.088 10.771 -62.977 1.00 88.38 113 GLU A O 1
ATOM 922 N N . LYS A 1 114 ? 27.372 9.648 -62.067 1.00 88.44 114 LYS A N 1
ATOM 923 C CA . LYS A 1 114 ? 26.773 9.241 -63.351 1.00 88.44 114 LYS A CA 1
ATOM 924 C C . LYS A 1 114 ? 26.153 10.392 -64.146 1.00 88.44 114 LYS A C 1
ATOM 926 O O . LYS A 1 114 ? 25.962 10.224 -65.340 1.00 88.44 114 LYS A O 1
ATOM 931 N N . LEU A 1 115 ? 25.789 11.504 -63.504 1.00 86.88 115 LEU A N 1
ATOM 932 C CA . LEU A 1 115 ? 25.231 12.683 -64.180 1.00 86.88 115 LEU A CA 1
ATOM 933 C C . LEU A 1 115 ? 26.318 13.643 -64.681 1.00 86.88 115 LEU A C 1
ATOM 935 O O . LEU A 1 115 ? 26.059 14.439 -65.578 1.00 86.88 115 LEU A O 1
ATOM 939 N N . ILE A 1 116 ? 27.509 13.593 -64.079 1.00 85.19 116 ILE A N 1
ATOM 940 C CA . ILE A 1 116 ? 28.664 14.421 -64.457 1.00 85.19 116 ILE A CA 1
ATOM 941 C C . ILE A 1 116 ? 29.482 13.763 -65.587 1.00 85.19 116 ILE A C 1
ATOM 943 O O . ILE A 1 116 ? 30.243 14.448 -66.270 1.00 85.19 116 ILE A O 1
ATOM 947 N N . LYS A 1 117 ? 29.330 12.450 -65.785 1.00 57.53 117 LYS A N 1
ATOM 948 C CA . LYS A 1 117 ? 30.025 11.657 -66.804 1.00 57.53 117 LYS A CA 1
ATOM 949 C C . LYS A 1 117 ? 29.187 11.486 -68.066 1.00 57.53 117 LYS A C 1
ATOM 951 O O . LYS A 1 117 ? 29.791 11.544 -69.158 1.00 57.53 117 LYS A O 1
#